Protein AF-A0A327K5U7-F1 (afdb_monomer_lite)

Organism: NCBI:txid29409

Structure (mmCIF, N/CA/C/O backbone):
data_AF-A0A327K5U7-F1
#
_entry.id   AF-A0A327K5U7-F1
#
loop_
_atom_site.group_PDB
_atom_site.id
_atom_site.type_symbol
_atom_site.label_atom_id
_atom_site.label_alt_id
_atom_site.label_comp_id
_atom_site.label_asym_id
_atom_site.label_entity_id
_atom_site.label_seq_id
_atom_site.pdbx_PDB_ins_code
_atom_site.Cartn_x
_atom_site.Cartn_y
_atom_site.Cartn_z
_atom_site.occupancy
_atom_site.B_iso_or_equiv
_atom_site.auth_seq_id
_atom_site.auth_comp_id
_atom_site.auth_asym_id
_atom_site.auth_atom_id
_atom_site.pdbx_PDB_model_num
ATOM 1 N N . MET A 1 1 ? -22.274 -22.347 2.392 1.00 42.06 1 MET A N 1
ATOM 2 C CA . MET A 1 1 ? -20.915 -21.928 1.996 1.00 42.06 1 MET A CA 1
ATOM 3 C C . MET A 1 1 ? -20.717 -20.543 2.572 1.00 42.06 1 MET A C 1
ATOM 5 O O . MET A 1 1 ? -21.199 -19.582 1.986 1.00 42.06 1 MET A O 1
ATOM 9 N N . ASP A 1 2 ? -20.118 -20.451 3.756 1.00 40.19 2 ASP A N 1
ATOM 10 C CA . ASP A 1 2 ? -19.833 -19.165 4.390 1.00 40.19 2 ASP A CA 1
ATOM 11 C C . ASP A 1 2 ? -18.680 -18.494 3.646 1.00 40.19 2 ASP A C 1
ATOM 13 O O . ASP A 1 2 ? -17.503 -18.768 3.877 1.00 40.19 2 ASP A O 1
ATOM 17 N N . ILE A 1 3 ? -19.024 -17.643 2.680 1.00 46.75 3 ILE A N 1
ATOM 18 C CA . ILE A 1 3 ? -18.076 -16.717 2.069 1.00 46.75 3 ILE A CA 1
ATOM 19 C C . ILE A 1 3 ? -17.767 -15.673 3.143 1.00 46.75 3 ILE A C 1
ATOM 21 O O . ILE A 1 3 ? -18.448 -14.657 3.221 1.00 46.75 3 ILE A O 1
ATOM 25 N N . ASN A 1 4 ? -16.768 -15.932 3.986 1.00 48.53 4 ASN A N 1
ATOM 26 C CA . ASN A 1 4 ? -16.303 -14.957 4.965 1.00 48.53 4 ASN A CA 1
ATOM 27 C C . ASN A 1 4 ? -15.531 -13.849 4.219 1.00 48.53 4 ASN A C 1
ATOM 29 O O . ASN A 1 4 ? -14.478 -14.132 3.637 1.00 48.53 4 ASN A O 1
ATOM 33 N N . PRO A 1 5 ? -16.052 -12.615 4.122 1.00 47.62 5 PRO A N 1
ATOM 34 C CA . PRO A 1 5 ? -15.538 -11.629 3.196 1.00 47.62 5 PRO A CA 1
ATOM 35 C C . PRO A 1 5 ? -14.519 -10.717 3.878 1.00 47.62 5 PRO A C 1
ATOM 37 O O . PRO A 1 5 ? -14.592 -9.507 3.707 1.00 47.62 5 PRO A O 1
ATOM 40 N N . ASP A 1 6 ? -13.524 -11.262 4.579 1.00 58.56 6 ASP A N 1
ATOM 41 C CA . ASP A 1 6 ? -12.357 -10.460 4.977 1.00 58.56 6 ASP A CA 1
ATOM 42 C C . ASP A 1 6 ? -11.386 -10.339 3.784 1.00 58.56 6 ASP A C 1
ATOM 44 O O . ASP A 1 6 ? -10.233 -10.770 3.790 1.00 58.56 6 ASP A O 1
ATOM 48 N N . ARG A 1 7 ? -11.921 -9.856 2.652 1.00 77.12 7 ARG A N 1
ATOM 49 C CA . ARG A 1 7 ? -11.234 -9.795 1.356 1.00 77.12 7 ARG A CA 1
ATOM 50 C C . ARG A 1 7 ? -10.339 -8.561 1.309 1.00 77.12 7 ARG A C 1
ATOM 52 O O . ARG A 1 7 ? -10.577 -7.667 0.498 1.00 77.12 7 ARG A O 1
ATOM 59 N N . LEU A 1 8 ? -9.297 -8.542 2.140 1.00 87.69 8 LEU A N 1
ATOM 60 C CA . LEU A 1 8 ? -8.306 -7.461 2.209 1.00 87.69 8 LEU A CA 1
ATOM 61 C C . LEU A 1 8 ? -7.805 -7.041 0.817 1.00 87.69 8 LEU A C 1
ATOM 63 O O . LEU A 1 8 ? -7.721 -5.854 0.524 1.00 87.69 8 LEU A O 1
ATOM 67 N N . GLY A 1 9 ? -7.575 -8.006 -0.081 1.00 89.31 9 GLY A N 1
ATOM 68 C CA . GLY A 1 9 ? -7.188 -7.724 -1.466 1.00 89.31 9 GLY A CA 1
ATOM 69 C C . GLY A 1 9 ? -8.222 -6.905 -2.250 1.00 89.31 9 GLY A C 1
ATOM 70 O O . GLY A 1 9 ? -7.848 -6.000 -2.983 1.00 89.31 9 GLY A O 1
ATOM 71 N N . LYS A 1 10 ? -9.529 -7.145 -2.069 1.00 90.62 10 LYS A N 1
ATOM 72 C CA . LYS A 1 10 ? -10.566 -6.323 -2.720 1.00 90.62 10 LYS A CA 1
ATOM 73 C C . LYS A 1 10 ? -10.598 -4.907 -2.165 1.00 90.62 10 LYS A C 1
ATOM 75 O O . LYS A 1 10 ? -10.733 -3.970 -2.940 1.00 90.62 10 LYS A O 1
ATOM 80 N N . VAL A 1 11 ? -10.470 -4.766 -0.846 1.00 91.88 11 VAL A N 1
ATOM 81 C CA . VAL A 1 11 ? -10.389 -3.454 -0.190 1.00 91.88 11 VAL A CA 1
ATOM 82 C C . VAL A 1 11 ? -9.187 -2.679 -0.730 1.00 91.88 11 VAL A C 1
ATOM 84 O O . VAL A 1 11 ? -9.337 -1.525 -1.115 1.00 91.88 11 VAL A O 1
ATOM 87 N N . ALA A 1 12 ? -8.025 -3.330 -0.840 1.00 92.94 12 ALA A N 1
ATOM 88 C CA . ALA A 1 12 ? -6.811 -2.727 -1.379 1.00 92.94 12 ALA A CA 1
ATOM 89 C C . ALA A 1 12 ? -6.957 -2.303 -2.850 1.00 92.94 12 ALA A C 1
ATOM 91 O O . ALA A 1 12 ? -6.538 -1.206 -3.202 1.00 92.94 12 ALA A O 1
ATOM 92 N N . ILE A 1 13 ? -7.579 -3.129 -3.701 1.00 92.50 13 ILE A N 1
ATOM 93 C CA . ILE A 1 13 ? -7.805 -2.781 -5.113 1.00 92.50 13 ILE A CA 1
ATOM 94 C C . ILE A 1 13 ? -8.774 -1.608 -5.253 1.00 92.50 13 ILE A C 1
ATOM 96 O O . ILE A 1 13 ? -8.481 -0.697 -6.017 1.00 92.50 13 ILE A O 1
ATOM 100 N N . ILE A 1 14 ? -9.890 -1.602 -4.512 1.00 92.75 14 ILE A N 1
ATOM 101 C CA . ILE A 1 14 ? -10.838 -0.476 -4.524 1.00 92.75 14 ILE A CA 1
ATOM 102 C C . ILE A 1 14 ? -10.119 0.806 -4.095 1.00 92.75 14 ILE A C 1
ATOM 104 O O . ILE A 1 14 ? -10.174 1.792 -4.816 1.00 92.75 14 ILE A O 1
ATOM 108 N N . ALA A 1 15 ? -9.365 0.756 -2.993 1.00 92.94 15 ALA A N 1
ATOM 109 C CA . ALA A 1 15 ? -8.570 1.889 -2.528 1.00 92.94 15 ALA A CA 1
ATOM 110 C C . ALA A 1 15 ? -7.562 2.387 -3.579 1.00 92.94 15 ALA A C 1
ATOM 112 O O . ALA A 1 15 ? -7.373 3.589 -3.719 1.00 92.94 15 ALA A O 1
ATOM 113 N N . ALA A 1 16 ? -6.921 1.480 -4.323 1.00 93.06 16 ALA A N 1
ATOM 114 C CA . ALA A 1 16 ? -5.908 1.826 -5.319 1.00 93.06 16 ALA A CA 1
ATOM 115 C C . ALA A 1 16 ? -6.473 2.497 -6.585 1.00 93.06 16 ALA A C 1
ATOM 117 O O . ALA A 1 16 ? -5.728 3.193 -7.272 1.00 93.06 16 ALA A O 1
ATOM 118 N N . ILE A 1 17 ? -7.753 2.278 -6.910 1.00 93.19 17 ILE A N 1
ATOM 119 C CA . ILE A 1 17 ? -8.417 2.870 -8.088 1.00 93.19 17 ILE A CA 1
ATOM 120 C C . ILE A 1 17 ? -9.304 4.075 -7.746 1.00 93.19 17 ILE A C 1
ATOM 122 O O . ILE A 1 17 ? -9.867 4.683 -8.655 1.00 93.19 17 ILE A O 1
ATOM 126 N N . SER A 1 18 ? -9.450 4.399 -6.461 1.00 93.31 18 SER A N 1
ATOM 127 C CA . SER A 1 18 ? -10.263 5.517 -5.986 1.00 93.31 18 SER A CA 1
ATOM 128 C C . SER A 1 18 ? -9.651 6.878 -6.313 1.00 93.31 18 SER A C 1
ATOM 130 O O . SER A 1 18 ? -8.430 7.042 -6.380 1.00 93.31 18 SER A O 1
ATOM 132 N N . SER A 1 19 ? -10.513 7.884 -6.464 1.00 93.50 19 SER A N 1
ATOM 133 C CA . SER A 1 19 ? -10.087 9.285 -6.483 1.00 93.50 19 SER A CA 1
ATOM 134 C C . SER A 1 19 ? -9.606 9.739 -5.099 1.00 93.50 19 SER A C 1
ATOM 136 O O . SER A 1 19 ? -9.834 9.077 -4.085 1.00 93.50 19 SER A O 1
ATOM 138 N N . ARG A 1 20 ? -8.974 10.917 -5.029 1.00 89.19 20 ARG A N 1
ATOM 139 C CA . ARG A 1 20 ? -8.549 11.501 -3.748 1.00 89.19 20 ARG A CA 1
ATOM 140 C C . ARG A 1 20 ? -9.741 11.818 -2.836 1.00 89.19 20 ARG A C 1
ATOM 142 O O . ARG A 1 20 ? -9.638 11.681 -1.621 1.00 89.19 20 ARG A O 1
ATOM 149 N N . GLU A 1 21 ? -10.858 12.256 -3.409 1.00 90.94 21 GLU A N 1
ATOM 150 C CA . GLU A 1 21 ? -12.093 12.529 -2.672 1.00 90.94 21 GLU A CA 1
ATOM 151 C C . GLU A 1 21 ? -12.708 11.233 -2.129 1.00 90.94 21 GLU A C 1
ATOM 153 O O . GLU A 1 21 ? -13.142 11.186 -0.979 1.00 90.94 21 GLU A O 1
ATOM 158 N N . GLU A 1 22 ? -12.710 10.171 -2.938 1.00 93.38 22 GLU A N 1
ATOM 159 C CA . GLU A 1 22 ? -13.211 8.851 -2.545 1.00 93.38 22 GLU A CA 1
ATOM 160 C C . GLU A 1 22 ? -12.330 8.190 -1.480 1.00 93.38 22 GLU A C 1
ATOM 162 O O . GLU A 1 22 ? -12.848 7.556 -0.563 1.00 93.38 22 GLU A O 1
ATOM 167 N N . GLU A 1 23 ? -11.011 8.363 -1.571 1.00 91.19 23 GLU A N 1
ATOM 168 C CA . GLU A 1 23 ? -10.021 7.778 -0.666 1.00 91.19 23 GLU A CA 1
ATOM 169 C C . GLU A 1 23 ? -10.300 8.111 0.805 1.00 91.19 23 GLU A C 1
ATOM 171 O O . GLU A 1 23 ? -10.291 7.215 1.653 1.00 91.19 23 GLU A O 1
ATOM 176 N N . GLU A 1 24 ? -10.572 9.377 1.125 1.00 90.56 24 GLU A N 1
ATOM 177 C CA . GLU A 1 24 ? -10.797 9.794 2.513 1.00 90.56 24 GLU A CA 1
ATOM 178 C C . GLU A 1 24 ? -12.109 9.239 3.073 1.00 90.56 24 GLU A C 1
ATOM 180 O O . GLU A 1 24 ? -12.147 8.724 4.195 1.00 90.56 24 GLU A O 1
ATOM 185 N N . VAL A 1 25 ? -13.174 9.250 2.269 1.00 93.62 25 VAL A N 1
ATOM 186 C CA . VAL A 1 25 ? -14.461 8.639 2.636 1.00 93.62 25 VAL A CA 1
ATOM 187 C C . VAL A 1 25 ? -14.296 7.131 2.838 1.00 93.62 25 VAL A C 1
ATOM 189 O O . VAL A 1 25 ? -14.801 6.564 3.810 1.00 93.62 25 VAL A O 1
ATOM 192 N N . PHE A 1 26 ? -13.547 6.473 1.953 1.00 92.50 26 PHE A N 1
ATOM 193 C CA . PHE A 1 26 ? -13.321 5.036 2.009 1.00 92.50 26 PHE A CA 1
ATOM 194 C C . PHE A 1 26 ? -12.483 4.632 3.226 1.00 92.50 26 PHE A C 1
ATOM 196 O O . PHE A 1 26 ? -12.853 3.699 3.940 1.00 92.50 26 PHE A O 1
ATOM 203 N N . LYS A 1 27 ? -11.405 5.365 3.534 1.00 91.31 27 LYS A N 1
ATOM 204 C CA . LYS A 1 27 ? -10.603 5.163 4.754 1.00 91.31 27 LYS A CA 1
ATOM 205 C C . LYS A 1 27 ? -11.459 5.261 6.014 1.00 91.31 27 LYS A C 1
ATOM 207 O O . LYS A 1 27 ? -11.367 4.387 6.875 1.00 91.31 27 LYS A O 1
ATOM 212 N N . GLN A 1 28 ? -12.310 6.285 6.109 1.00 91.94 28 GLN A N 1
ATOM 213 C CA . GLN A 1 28 ? -13.213 6.468 7.249 1.00 91.94 28 GLN A CA 1
ATOM 214 C C . GLN A 1 28 ? -14.207 5.310 7.372 1.00 91.94 28 GLN A C 1
ATOM 216 O O . GLN A 1 28 ? -14.385 4.762 8.461 1.00 91.94 28 GLN A O 1
ATOM 221 N N . TYR A 1 29 ? -14.807 4.891 6.255 1.00 92.06 29 TYR A N 1
ATOM 222 C CA . TYR A 1 29 ? -15.723 3.755 6.229 1.00 92.06 29 TYR A CA 1
ATOM 223 C C . TYR A 1 29 ? -15.046 2.462 6.703 1.00 92.06 29 TYR A C 1
ATOM 225 O O . TYR A 1 29 ? -15.587 1.762 7.560 1.00 92.06 29 TYR A O 1
ATOM 233 N N . ILE A 1 30 ? -13.851 2.151 6.194 1.00 91.56 30 ILE A N 1
ATOM 234 C CA . ILE A 1 30 ? -13.099 0.945 6.570 1.00 91.56 30 ILE A CA 1
ATOM 235 C C . ILE A 1 30 ? -12.692 0.982 8.045 1.00 91.56 30 ILE A C 1
ATOM 237 O O . ILE A 1 30 ? -12.848 -0.028 8.734 1.00 91.56 30 ILE A O 1
ATOM 241 N N . ALA A 1 31 ? -12.241 2.132 8.551 1.00 90.50 31 ALA A N 1
ATOM 242 C CA . ALA A 1 31 ? -11.878 2.295 9.957 1.00 90.50 31 ALA A CA 1
ATOM 243 C C . ALA A 1 31 ? -13.082 2.140 10.906 1.00 90.50 31 ALA A C 1
ATOM 245 O O . ALA A 1 31 ? -12.927 1.627 12.012 1.00 90.50 31 ALA A O 1
ATOM 246 N N . ALA A 1 32 ? -14.279 2.559 10.482 1.00 91.69 32 ALA A N 1
ATOM 247 C CA . ALA A 1 32 ? -15.502 2.435 11.276 1.00 91.69 32 ALA A CA 1
ATOM 248 C C . ALA A 1 32 ? -16.130 1.031 11.219 1.00 91.69 32 ALA A C 1
ATOM 250 O O . ALA A 1 32 ? -16.786 0.610 12.171 1.00 91.69 32 ALA A O 1
ATOM 251 N N . SER A 1 33 ? -15.960 0.314 10.105 1.00 88.69 33 SER A N 1
ATOM 252 C CA . SER A 1 33 ? -16.639 -0.965 9.846 1.00 88.69 33 SER A CA 1
ATOM 253 C C . SER A 1 33 ? -15.760 -2.199 10.056 1.00 88.69 33 SER A C 1
ATOM 255 O O . SER A 1 33 ? -16.280 -3.313 10.139 1.00 88.69 33 SER A O 1
ATOM 257 N N . THR A 1 34 ? -14.438 -2.035 10.156 1.00 88.69 34 THR A N 1
ATOM 258 C CA . THR A 1 34 ? -13.482 -3.148 10.224 1.00 88.69 34 THR A CA 1
ATOM 259 C C . THR A 1 34 ? -12.335 -2.859 11.197 1.00 88.69 34 THR A C 1
ATOM 261 O O . THR A 1 34 ? -12.210 -1.768 11.742 1.00 88.69 34 THR A O 1
ATOM 264 N N . ARG A 1 35 ? -1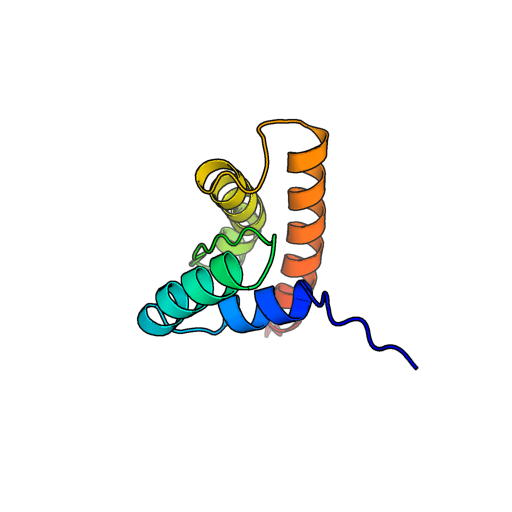1.456 -3.847 11.407 1.00 89.69 35 ARG A N 1
ATOM 265 C CA . ARG A 1 35 ? -10.182 -3.672 12.134 1.00 89.69 35 ARG A CA 1
ATOM 266 C C . ARG A 1 35 ? -8.995 -3.406 11.204 1.00 89.69 35 ARG A C 1
ATOM 268 O O . ARG A 1 35 ? -7.848 -3.445 11.649 1.00 89.69 35 ARG A O 1
ATOM 275 N N . LEU A 1 36 ? -9.254 -3.209 9.914 1.00 91.38 36 LEU A N 1
ATOM 276 C CA . LEU A 1 36 ? -8.208 -3.020 8.922 1.00 91.38 36 LEU A CA 1
ATOM 277 C C . LEU A 1 36 ? -7.600 -1.626 9.059 1.00 91.38 36 LEU A C 1
ATOM 279 O O . LEU A 1 36 ? -8.299 -0.639 9.283 1.00 91.38 36 LEU A O 1
ATOM 283 N N . LYS A 1 37 ? -6.283 -1.553 8.879 1.00 91.62 37 LYS A N 1
ATOM 284 C CA . LYS A 1 37 ? -5.558 -0.294 8.716 1.00 91.62 37 LYS A CA 1
ATOM 285 C C . LYS A 1 37 ? -5.223 -0.125 7.241 1.00 91.62 37 LYS A C 1
ATOM 287 O O . LYS A 1 37 ? -4.757 -1.072 6.609 1.00 91.62 37 LYS A O 1
ATOM 292 N N . LEU A 1 38 ? -5.447 1.071 6.709 1.00 92.38 38 LEU A N 1
ATOM 293 C CA . LEU A 1 38 ? -5.243 1.378 5.297 1.00 92.38 38 LEU A CA 1
ATOM 294 C C . LEU A 1 38 ? -4.275 2.551 5.149 1.00 92.38 38 LEU A C 1
ATOM 296 O O . LEU A 1 38 ? -4.360 3.533 5.882 1.00 92.38 38 LEU A O 1
ATOM 300 N N . GLY A 1 39 ? -3.369 2.441 4.184 1.00 93.06 39 GLY A N 1
ATOM 301 C CA . GLY A 1 39 ? -2.406 3.474 3.824 1.00 93.06 39 GLY A CA 1
ATOM 302 C C . GLY A 1 39 ? -2.248 3.466 2.322 1.00 93.06 39 GLY A C 1
ATOM 303 O O . GLY A 1 39 ? -2.244 2.403 1.700 1.00 93.06 39 GLY A O 1
ATOM 304 N N . ILE A 1 40 ? -2.181 4.660 1.753 1.00 93.19 40 ILE A N 1
ATOM 305 C CA . ILE A 1 40 ? -2.156 4.866 0.312 1.00 93.19 40 ILE A CA 1
ATOM 306 C C . ILE A 1 40 ? -0.966 5.758 -0.001 1.00 93.19 40 ILE A C 1
ATOM 308 O O . ILE A 1 40 ? -0.631 6.679 0.745 1.00 93.19 40 ILE A O 1
ATOM 312 N N . THR A 1 41 ? -0.286 5.431 -1.090 1.00 93.62 41 THR A N 1
ATOM 313 C CA . THR A 1 41 ? 0.837 6.201 -1.606 1.00 93.62 41 THR A CA 1
ATOM 314 C C . THR A 1 41 ? 0.823 6.154 -3.121 1.00 93.62 41 THR A C 1
ATOM 316 O O . THR A 1 41 ? 0.268 5.235 -3.721 1.00 93.62 41 THR A O 1
ATOM 319 N N . PHE A 1 42 ? 1.464 7.141 -3.730 1.00 91.62 42 PHE A N 1
ATOM 320 C CA . PHE A 1 42 ? 1.577 7.262 -5.172 1.00 91.62 42 PHE A CA 1
ATOM 321 C C . PHE A 1 42 ? 3.036 7.079 -5.575 1.00 91.62 42 PHE A C 1
ATOM 323 O O . PHE A 1 42 ? 3.945 7.644 -4.966 1.00 91.62 42 PHE A O 1
ATOM 330 N N . VAL A 1 43 ? 3.255 6.285 -6.620 1.00 91.19 43 VAL A N 1
ATOM 331 C CA . VAL A 1 43 ? 4.571 6.082 -7.229 1.00 91.19 43 VAL A CA 1
ATOM 332 C C . VAL A 1 43 ? 4.455 6.454 -8.699 1.00 91.19 43 VAL A C 1
ATOM 334 O O . VAL A 1 43 ? 3.602 5.931 -9.409 1.00 91.19 43 VAL A O 1
ATOM 337 N N . SER A 1 44 ? 5.309 7.363 -9.155 1.00 89.75 44 SER A N 1
ATOM 338 C CA . SER A 1 44 ? 5.319 7.866 -10.529 1.00 89.75 44 SER A CA 1
ATOM 339 C C . SER A 1 44 ? 6.747 7.963 -11.050 1.00 89.75 44 SER A C 1
ATOM 341 O O . SER A 1 44 ? 7.664 8.253 -10.284 1.00 89.75 44 SER A O 1
ATOM 343 N N . GLY A 1 45 ? 6.932 7.779 -12.353 1.00 89.69 45 GLY A N 1
ATOM 344 C CA . GLY A 1 45 ? 8.229 7.892 -13.016 1.00 89.69 45 GLY A CA 1
ATOM 345 C C . GLY A 1 45 ? 8.312 6.986 -14.238 1.00 89.69 45 GLY A C 1
ATOM 346 O O . GLY A 1 45 ? 7.331 6.349 -14.622 1.00 89.69 45 GLY A O 1
ATOM 347 N N . ILE A 1 46 ? 9.498 6.900 -14.837 1.00 89.19 46 ILE A N 1
ATOM 348 C CA . ILE A 1 46 ? 9.769 5.914 -15.890 1.00 89.19 46 ILE A CA 1
ATOM 349 C C . ILE A 1 46 ? 9.863 4.504 -15.294 1.00 89.19 46 ILE A C 1
ATOM 351 O O . ILE A 1 46 ? 10.154 4.339 -14.108 1.00 89.19 46 ILE A O 1
ATOM 355 N N . ARG A 1 47 ? 9.671 3.468 -16.124 1.00 85.56 47 ARG A N 1
ATOM 356 C CA . ARG A 1 47 ? 9.628 2.057 -15.686 1.00 85.56 47 ARG A CA 1
ATOM 357 C C . ARG A 1 47 ? 10.779 1.679 -14.753 1.00 85.56 47 ARG A C 1
ATOM 359 O O . ARG A 1 47 ? 10.552 1.060 -13.716 1.00 85.56 47 ARG A O 1
ATOM 366 N N 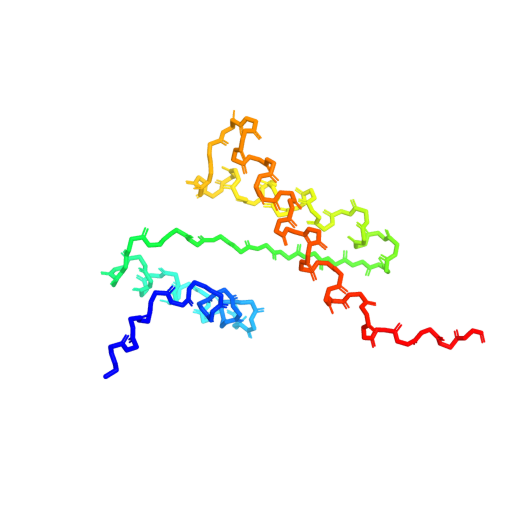. THR A 1 48 ? 12.010 2.049 -15.103 1.00 88.44 48 THR A N 1
ATOM 367 C CA . THR A 1 48 ? 13.203 1.731 -14.304 1.00 88.44 48 THR A CA 1
ATOM 368 C C . THR A 1 48 ? 13.173 2.375 -12.924 1.00 88.44 48 THR A C 1
ATOM 370 O O . THR A 1 48 ? 13.613 1.756 -11.957 1.00 88.44 48 THR A O 1
ATOM 373 N N . ASP A 1 49 ? 12.636 3.586 -12.820 1.00 90.12 49 ASP A N 1
ATOM 374 C CA . ASP A 1 49 ? 12.594 4.346 -11.572 1.00 90.12 49 ASP A CA 1
ATOM 375 C C . ASP A 1 49 ? 11.462 3.849 -10.680 1.00 90.12 49 ASP A C 1
ATOM 377 O O . ASP A 1 49 ? 11.676 3.610 -9.489 1.00 90.12 49 ASP A O 1
ATOM 381 N N . VAL A 1 50 ? 10.291 3.583 -11.268 1.00 90.25 50 VAL A N 1
ATOM 382 C CA . VAL A 1 50 ? 9.168 2.940 -10.575 1.00 90.25 50 VAL A CA 1
ATOM 383 C C . VAL A 1 50 ? 9.612 1.588 -10.021 1.00 90.25 50 VAL A C 1
ATOM 385 O O . VAL A 1 50 ? 9.492 1.361 -8.825 1.00 90.25 50 VAL A O 1
ATOM 388 N N . THR A 1 51 ? 10.233 0.729 -10.835 1.00 89.81 51 THR A N 1
ATOM 389 C CA . THR A 1 51 ? 10.692 -0.609 -10.404 1.00 89.81 51 THR A CA 1
ATOM 390 C C . THR A 1 51 ? 11.654 -0.534 -9.211 1.00 89.81 51 THR A C 1
ATOM 392 O O . THR A 1 51 ? 11.543 -1.320 -8.273 1.00 89.81 51 THR A O 1
ATOM 395 N N . LYS A 1 52 ? 12.584 0.433 -9.208 1.00 90.12 52 LYS A N 1
ATOM 396 C CA . LYS A 1 52 ? 13.554 0.619 -8.114 1.00 90.12 52 LYS A CA 1
ATOM 397 C C . LYS A 1 52 ? 12.921 1.154 -6.830 1.00 90.12 52 LYS A C 1
ATOM 399 O O . LYS A 1 52 ? 13.409 0.858 -5.742 1.00 90.12 52 LYS A O 1
ATOM 404 N N . THR A 1 53 ? 11.884 1.980 -6.944 1.00 94.25 53 THR A N 1
ATOM 405 C CA . THR A 1 53 ? 11.317 2.719 -5.804 1.00 94.25 53 THR A CA 1
ATOM 406 C C . THR A 1 53 ? 10.038 2.104 -5.250 1.00 94.25 53 THR A C 1
ATOM 408 O O . THR A 1 53 ? 9.756 2.308 -4.075 1.00 94.25 53 THR A O 1
ATOM 411 N N . PHE A 1 54 ? 9.311 1.298 -6.028 1.00 94.69 54 PHE A N 1
ATOM 412 C CA . PHE A 1 54 ? 7.979 0.780 -5.699 1.00 94.69 54 PHE A CA 1
ATOM 413 C C . PHE A 1 54 ? 7.894 0.159 -4.300 1.00 94.69 54 PHE A C 1
ATOM 415 O O . PHE A 1 54 ? 7.150 0.631 -3.442 1.00 94.69 54 PHE A O 1
ATOM 422 N N . VAL A 1 55 ? 8.717 -0.859 -4.034 1.00 96.38 55 VAL A N 1
ATOM 423 C CA . VAL A 1 55 ? 8.709 -1.569 -2.745 1.00 96.38 55 VAL A CA 1
ATOM 424 C C . VAL A 1 55 ? 9.149 -0.654 -1.602 1.00 96.38 55 VAL A C 1
ATOM 426 O O . VAL A 1 55 ? 8.562 -0.681 -0.522 1.00 96.38 55 VAL A O 1
ATOM 429 N N . LYS A 1 56 ? 10.147 0.205 -1.841 1.00 96.44 56 LYS A N 1
ATOM 430 C CA . LYS A 1 56 ? 10.620 1.171 -0.842 1.00 96.44 56 LYS A CA 1
ATOM 431 C C . LYS A 1 56 ? 9.510 2.152 -0.455 1.00 96.44 56 LYS A C 1
ATOM 433 O O . LYS A 1 56 ? 9.339 2.431 0.729 1.00 96.44 56 LYS A O 1
ATOM 438 N N . SER A 1 57 ? 8.746 2.639 -1.430 1.00 97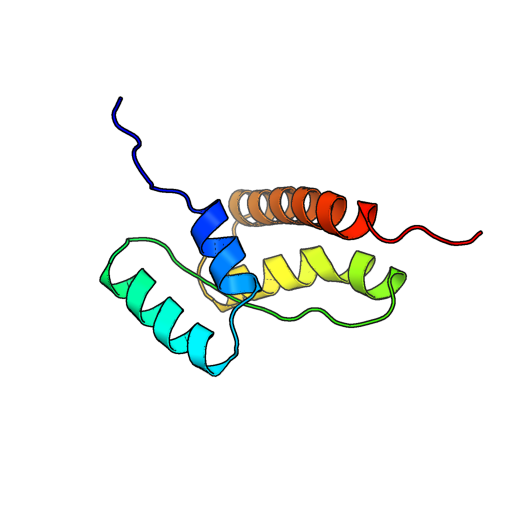.38 57 SER A N 1
ATOM 439 C CA . SER A 1 57 ? 7.611 3.537 -1.213 1.00 97.38 57 SER A CA 1
ATOM 440 C C . SER A 1 57 ? 6.481 2.859 -0.439 1.00 97.38 57 SER A C 1
ATOM 442 O O . SER A 1 57 ? 5.913 3.481 0.457 1.00 97.38 57 SER A O 1
ATOM 444 N N . LEU A 1 58 ? 6.196 1.579 -0.713 1.00 97.00 58 LEU A N 1
ATOM 445 C CA . LEU A 1 58 ? 5.216 0.800 0.054 1.00 97.00 58 LEU A CA 1
ATOM 446 C C . LEU A 1 58 ? 5.633 0.627 1.517 1.00 97.00 58 LEU A C 1
ATOM 448 O O . LEU A 1 58 ? 4.836 0.893 2.414 1.00 97.00 58 LEU A O 1
ATOM 452 N N . VAL A 1 59 ? 6.887 0.242 1.773 1.00 97.94 59 VAL A N 1
ATOM 453 C CA . VAL A 1 59 ? 7.411 0.103 3.143 1.00 97.94 59 VAL A CA 1
ATOM 454 C C . VAL A 1 59 ? 7.363 1.442 3.881 1.00 97.94 59 VAL A C 1
ATOM 456 O O . VAL A 1 59 ? 6.903 1.498 5.020 1.00 97.94 59 VAL A O 1
ATOM 459 N N . ALA A 1 60 ? 7.790 2.530 3.231 1.00 98.06 60 ALA A N 1
ATOM 460 C CA . ALA A 1 60 ? 7.745 3.866 3.817 1.00 98.06 60 ALA A CA 1
ATOM 461 C C . ALA A 1 60 ? 6.311 4.285 4.175 1.00 98.06 60 ALA A C 1
ATOM 463 O O . ALA A 1 60 ? 6.071 4.728 5.296 1.00 98.06 60 ALA A O 1
ATOM 464 N N . CYS A 1 61 ? 5.355 4.083 3.263 1.00 97.62 61 CYS A N 1
ATOM 465 C CA . CYS A 1 61 ? 3.941 4.369 3.496 1.00 97.62 61 CYS A CA 1
ATOM 466 C C . CYS A 1 61 ? 3.379 3.550 4.667 1.00 97.62 61 CYS A C 1
ATOM 468 O O . CYS A 1 61 ? 2.732 4.110 5.553 1.00 97.62 61 CYS A O 1
ATOM 470 N N . ALA A 1 62 ? 3.663 2.246 4.710 1.00 97.62 62 ALA A N 1
ATOM 471 C CA . ALA A 1 62 ? 3.160 1.358 5.751 1.00 97.62 62 ALA A CA 1
ATOM 472 C C . ALA A 1 62 ? 3.697 1.725 7.148 1.00 97.62 62 ALA A C 1
ATOM 474 O O . ALA A 1 62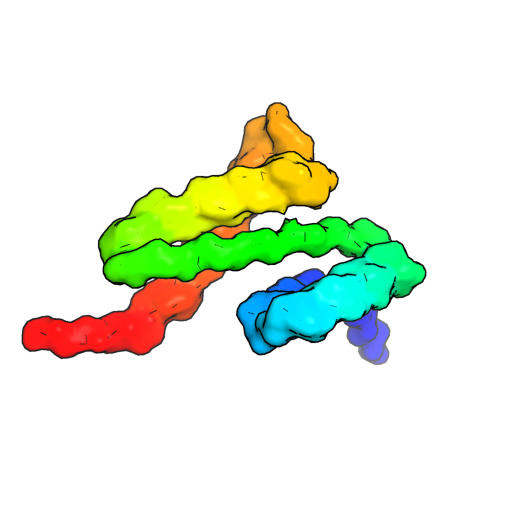 ? 2.947 1.671 8.125 1.00 97.62 62 ALA A O 1
ATOM 475 N N . LEU A 1 63 ? 4.966 2.144 7.236 1.00 98.06 63 LEU A N 1
ATOM 476 C CA . LEU A 1 63 ? 5.584 2.630 8.474 1.00 98.06 63 LEU A CA 1
ATOM 477 C C . LEU A 1 63 ? 5.022 3.993 8.903 1.00 98.06 63 LEU A C 1
ATOM 479 O O . LEU A 1 63 ? 4.632 4.156 10.057 1.00 98.06 63 LEU A O 1
ATOM 483 N N . GLN A 1 64 ? 4.955 4.962 7.984 1.00 97.19 64 GLN A N 1
ATOM 484 C CA . GLN A 1 64 ? 4.455 6.316 8.267 1.00 97.19 64 GLN A CA 1
ATOM 485 C C . GLN A 1 64 ? 2.970 6.324 8.640 1.00 97.19 64 GLN A C 1
ATOM 487 O O . GLN A 1 64 ? 2.549 7.124 9.466 1.00 97.19 64 GLN A O 1
ATOM 492 N N . SER A 1 65 ? 2.190 5.405 8.068 1.00 95.00 65 SER A N 1
ATOM 493 C CA . SER A 1 65 ? 0.762 5.245 8.365 1.00 95.00 65 SER A CA 1
ATOM 494 C C . SER A 1 65 ? 0.500 4.348 9.583 1.00 95.00 65 SER A C 1
ATOM 496 O O . SER A 1 65 ? -0.652 4.038 9.874 1.00 95.00 65 SER A O 1
ATOM 498 N N . HIS A 1 66 ? 1.546 3.884 10.280 1.00 95.62 66 HIS A N 1
ATOM 499 C CA . HIS A 1 66 ? 1.449 3.001 11.453 1.00 95.62 66 HIS A CA 1
ATOM 500 C C . HIS A 1 66 ? 0.629 1.715 11.215 1.00 95.62 66 HIS A C 1
ATOM 502 O O . HIS A 1 66 ? -0.022 1.176 12.124 1.00 95.62 66 HIS A O 1
ATOM 508 N N . ILE A 1 67 ? 0.657 1.216 9.975 1.00 95.69 67 ILE A N 1
ATOM 509 C CA . ILE A 1 67 ? 0.054 -0.067 9.591 1.00 95.69 67 ILE A CA 1
ATOM 510 C C . ILE A 1 67 ? 0.924 -1.197 10.116 1.00 95.69 67 ILE A C 1
ATOM 512 O O . ILE A 1 67 ? 0.405 -2.136 10.716 1.00 95.69 67 ILE A O 1
ATOM 516 N N . ILE A 1 68 ? 2.236 -1.042 9.936 1.00 97.31 68 ILE A N 1
ATOM 517 C CA . ILE A 1 68 ? 3.265 -1.926 10.470 1.00 97.31 68 ILE A CA 1
ATOM 518 C C . ILE A 1 68 ? 4.166 -1.177 11.451 1.00 97.31 68 ILE A C 1
ATOM 520 O O . ILE A 1 68 ? 4.269 0.053 11.431 1.00 97.31 68 ILE A O 1
ATOM 524 N N . HIS A 1 69 ? 4.862 -1.936 12.281 1.00 97.69 69 HIS A N 1
ATOM 525 C CA . HIS A 1 69 ? 5.916 -1.466 13.160 1.00 97.69 69 HIS A CA 1
ATOM 526 C C . HIS A 1 69 ? 7.275 -1.577 12.472 1.00 97.69 69 HIS A C 1
ATOM 528 O O . HIS A 1 69 ? 7.472 -2.350 11.531 1.00 97.69 69 HIS A O 1
ATOM 534 N N . HIS A 1 70 ? 8.253 -0.833 12.987 1.00 96.69 70 HIS A N 1
ATOM 535 C CA . HIS A 1 70 ? 9.635 -0.894 12.519 1.00 96.69 70 HIS A CA 1
ATOM 536 C C . HIS A 1 70 ? 10.341 -2.168 13.027 1.00 96.69 70 HIS A C 1
ATOM 538 O O . HIS A 1 70 ? 11.303 -2.121 13.795 1.00 96.69 70 HIS A O 1
ATOM 544 N N . HIS A 1 71 ? 9.821 -3.322 12.615 1.00 97.69 71 HIS A N 1
ATOM 545 C CA . HIS A 1 71 ? 10.271 -4.651 12.993 1.00 97.69 71 HIS A CA 1
ATOM 546 C C . HIS A 1 71 ? 10.569 -5.480 11.740 1.00 97.69 71 HIS A C 1
ATOM 548 O O . HIS A 1 71 ? 9.789 -5.482 10.786 1.00 97.69 71 HIS A O 1
ATOM 554 N N . HIS A 1 72 ? 11.684 -6.214 11.750 1.00 95.62 72 HIS A N 1
ATOM 555 C CA . HIS A 1 72 ? 12.205 -6.919 10.574 1.00 95.62 72 HIS A CA 1
ATOM 556 C C . HIS A 1 72 ? 11.167 -7.836 9.912 1.00 95.62 72 HIS A C 1
ATOM 558 O O . HIS A 1 72 ? 1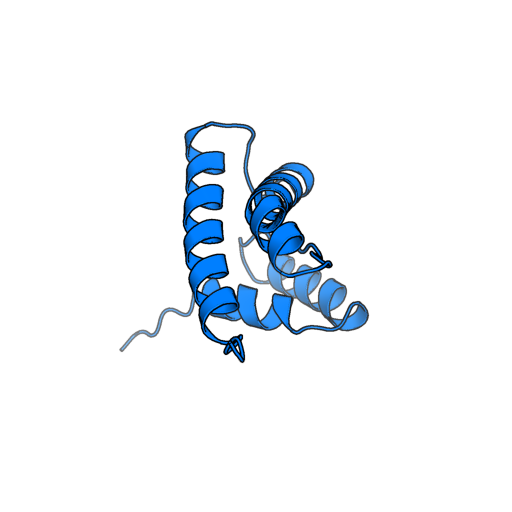1.014 -7.795 8.695 1.00 95.62 72 HIS A O 1
ATOM 564 N N . ASN A 1 73 ? 10.404 -8.601 10.701 1.00 97.62 73 ASN A N 1
ATOM 565 C CA . ASN A 1 73 ? 9.409 -9.535 10.160 1.00 97.62 73 ASN A CA 1
ATOM 566 C C . ASN A 1 73 ? 8.252 -8.821 9.442 1.00 97.62 73 ASN A C 1
ATOM 568 O O . ASN A 1 73 ? 7.786 -9.302 8.413 1.00 97.62 73 ASN A O 1
ATOM 572 N N . GLU A 1 74 ? 7.800 -7.675 9.958 1.00 98.06 74 GLU A N 1
ATOM 573 C CA . GLU A 1 74 ? 6.682 -6.933 9.362 1.00 98.06 74 GLU A CA 1
ATOM 574 C C . GLU A 1 74 ? 7.125 -6.193 8.096 1.00 98.06 74 GLU A C 1
ATOM 576 O O . GLU A 1 74 ? 6.443 -6.234 7.073 1.00 98.06 74 GLU A O 1
ATOM 581 N N . ILE A 1 75 ? 8.319 -5.594 8.127 1.00 98.19 75 ILE A N 1
ATOM 582 C CA . ILE A 1 75 ? 8.926 -4.964 6.950 1.00 98.19 75 ILE A CA 1
ATOM 583 C C . ILE A 1 75 ? 9.133 -6.005 5.841 1.00 98.19 75 ILE A C 1
ATOM 585 O O . ILE A 1 75 ? 8.784 -5.753 4.690 1.00 98.19 75 ILE A O 1
ATOM 589 N N . HIS A 1 76 ? 9.652 -7.189 6.177 1.00 97.88 76 HIS A N 1
ATOM 590 C CA . HIS A 1 76 ? 9.882 -8.264 5.212 1.00 97.88 76 HIS A CA 1
ATOM 591 C C . HIS A 1 76 ? 8.579 -8.771 4.577 1.00 97.88 76 HIS A C 1
ATOM 593 O O . HIS A 1 76 ? 8.538 -9.019 3.371 1.00 97.88 76 HIS A O 1
ATOM 599 N N . ALA A 1 77 ? 7.495 -8.853 5.357 1.00 97.81 77 ALA A N 1
ATOM 600 C CA . ALA A 1 77 ? 6.173 -9.193 4.837 1.00 97.81 77 ALA A CA 1
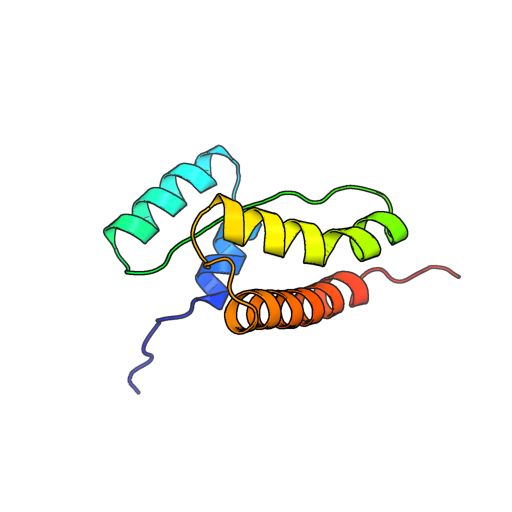ATOM 601 C C . ALA A 1 77 ? 5.693 -8.175 3.785 1.00 97.81 77 ALA A C 1
ATOM 603 O O . ALA A 1 77 ? 5.253 -8.571 2.704 1.00 97.81 77 ALA A O 1
ATOM 604 N N . VAL A 1 78 ? 5.849 -6.870 4.049 1.00 97.50 78 VAL A N 1
ATOM 605 C CA . VAL A 1 78 ? 5.497 -5.815 3.080 1.00 97.50 78 VAL A CA 1
ATOM 606 C C . VAL A 1 78 ? 6.402 -5.853 1.849 1.00 97.50 78 VAL A C 1
ATOM 608 O O . VAL A 1 78 ? 5.914 -5.672 0.735 1.00 97.50 78 VAL A O 1
ATOM 611 N N . ILE A 1 79 ? 7.698 -6.135 2.018 1.00 97.81 79 ILE A N 1
ATOM 612 C CA . ILE A 1 79 ? 8.632 -6.288 0.894 1.00 97.81 79 ILE A CA 1
ATOM 613 C C . ILE A 1 79 ? 8.159 -7.395 -0.052 1.00 97.81 79 ILE A C 1
ATOM 615 O O . ILE A 1 79 ? 8.061 -7.161 -1.256 1.00 97.81 79 ILE A O 1
ATOM 619 N N . HIS A 1 80 ? 7.825 -8.577 0.469 1.00 97.88 80 HIS A N 1
ATOM 620 C CA . HIS A 1 80 ? 7.373 -9.690 -0.365 1.00 97.88 80 HIS A CA 1
ATOM 621 C C . HIS A 1 80 ? 6.034 -9.422 -1.051 1.00 97.88 80 HIS A C 1
ATOM 623 O O . HIS A 1 80 ? 5.933 -9.638 -2.258 1.00 97.88 80 HIS A O 1
ATOM 629 N N . ALA A 1 81 ? 5.050 -8.882 -0.326 1.00 95.75 81 ALA A N 1
ATOM 630 C CA . ALA A 1 81 ? 3.770 -8.493 -0.918 1.00 95.75 81 ALA A CA 1
ATOM 631 C C . ALA A 1 81 ? 3.950 -7.421 -2.011 1.00 95.75 81 ALA A C 1
ATOM 633 O O . ALA A 1 81 ? 3.324 -7.477 -3.069 1.00 95.75 81 ALA A O 1
ATOM 634 N N . GLY A 1 82 ? 4.856 -6.463 -1.789 1.00 95.31 82 GLY A N 1
ATOM 635 C CA . GLY A 1 82 ? 5.201 -5.431 -2.762 1.00 95.31 82 GLY A CA 1
ATOM 636 C C . GLY A 1 82 ? 5.882 -5.985 -4.014 1.00 95.31 82 GLY A C 1
ATOM 637 O O . GLY A 1 82 ? 5.558 -5.552 -5.116 1.00 95.31 82 GLY A O 1
ATOM 638 N N . LEU A 1 83 ? 6.794 -6.952 -3.871 1.00 95.12 83 LEU A N 1
ATOM 639 C CA . LEU A 1 83 ? 7.449 -7.620 -5.003 1.00 95.12 83 LEU A CA 1
ATOM 640 C C . LEU A 1 83 ? 6.462 -8.454 -5.832 1.00 95.12 83 LEU A C 1
ATOM 642 O O . LEU A 1 83 ? 6.534 -8.438 -7.061 1.00 95.12 83 LEU A O 1
ATOM 646 N N . GLU A 1 84 ? 5.529 -9.151 -5.180 1.00 94.06 84 GLU A N 1
ATOM 647 C CA . GLU A 1 84 ? 4.452 -9.883 -5.855 1.00 94.06 84 GLU A CA 1
ATOM 648 C C . GLU A 1 84 ? 3.540 -8.930 -6.643 1.00 94.06 84 GLU A C 1
ATOM 650 O O . GLU A 1 84 ? 3.295 -9.146 -7.831 1.00 94.06 84 GLU A O 1
ATOM 655 N N . CYS A 1 85 ? 3.121 -7.825 -6.018 1.00 93.44 85 CYS A N 1
ATOM 656 C CA . CYS A 1 85 ? 2.328 -6.782 -6.666 1.00 93.44 85 CYS A CA 1
ATOM 657 C C . CYS A 1 85 ? 3.064 -6.164 -7.866 1.00 93.44 85 CYS A C 1
ATOM 659 O O . CYS A 1 85 ? 2.512 -6.078 -8.964 1.00 93.44 85 CYS A O 1
ATOM 661 N N . LEU A 1 86 ? 4.343 -5.808 -7.697 1.00 92.06 86 LEU A N 1
ATOM 662 C CA . LEU A 1 86 ? 5.163 -5.233 -8.764 1.00 92.06 86 LEU A CA 1
ATOM 663 C C . LEU A 1 86 ? 5.271 -6.170 -9.968 1.00 92.06 86 LEU A C 1
ATOM 665 O O . LEU A 1 86 ? 5.231 -5.701 -11.105 1.00 92.06 86 LEU A O 1
ATOM 669 N N . LYS A 1 87 ? 5.385 -7.482 -9.738 1.00 90.62 87 LYS A N 1
ATOM 670 C CA . LYS A 1 87 ? 5.403 -8.473 -10.817 1.00 90.62 87 LYS A CA 1
ATOM 671 C C . LYS A 1 87 ? 4.108 -8.435 -11.632 1.00 90.62 87 LYS A C 1
ATOM 673 O O . LYS A 1 87 ? 4.196 -8.460 -12.853 1.00 90.62 87 LYS A O 1
ATOM 678 N N . GLY A 1 88 ? 2.951 -8.326 -10.973 1.00 88.50 88 GLY A N 1
ATOM 679 C CA . GLY A 1 88 ? 1.649 -8.209 -11.640 1.00 88.50 88 GLY A CA 1
ATOM 680 C C . GLY A 1 88 ? 1.483 -6.909 -12.432 1.00 88.50 88 GLY A C 1
ATOM 681 O O . GLY A 1 88 ? 0.969 -6.930 -13.542 1.00 88.50 88 GLY A O 1
ATOM 682 N N . VAL A 1 89 ? 1.977 -5.784 -11.907 1.00 84.44 89 VAL A N 1
ATOM 683 C CA . VAL A 1 89 ? 1.911 -4.483 -12.602 1.00 84.44 89 VAL A CA 1
ATOM 684 C C . VAL A 1 89 ? 2.906 -4.406 -13.768 1.00 84.44 89 VAL A C 1
ATOM 686 O O . VAL A 1 89 ? 2.634 -3.779 -14.788 1.00 84.44 89 VAL A O 1
ATOM 689 N N . SER A 1 90 ? 4.072 -5.045 -13.640 1.00 79.50 90 SER A N 1
ATOM 690 C CA . SER A 1 90 ? 5.140 -4.969 -14.646 1.00 79.50 90 SER A CA 1
ATOM 691 C C . SER A 1 90 ? 4.924 -5.901 -15.842 1.00 79.50 90 SER A C 1
ATOM 693 O O . SER A 1 90 ? 5.536 -5.676 -16.884 1.00 79.50 90 SER A O 1
ATOM 695 N N . SER A 1 91 ? 4.095 -6.945 -15.712 1.00 66.44 91 SER A N 1
ATOM 696 C CA . SER A 1 91 ? 3.872 -7.938 -16.771 1.00 66.44 91 SER A CA 1
ATOM 697 C C . SER A 1 91 ? 3.012 -7.453 -17.945 1.00 66.44 91 SER A C 1
ATOM 699 O O . SER A 1 91 ? 3.050 -8.097 -18.988 1.00 66.44 91 SER A O 1
ATOM 701 N N . ASP A 1 92 ? 2.294 -6.331 -17.812 1.00 56.06 92 ASP A N 1
ATOM 702 C CA . ASP A 1 92 ? 1.366 -5.820 -18.842 1.00 56.06 92 ASP A CA 1
ATOM 703 C C . ASP A 1 92 ? 1.945 -4.722 -19.753 1.00 56.06 92 ASP A C 1
ATOM 705 O O . ASP A 1 92 ? 1.321 -4.337 -20.742 1.00 56.06 92 ASP A O 1
ATOM 709 N N . VAL A 1 93 ? 3.155 -4.221 -19.485 1.00 52.25 93 VAL A N 1
ATOM 710 C CA . VAL A 1 93 ? 3.817 -3.278 -20.401 1.00 52.25 93 VAL A CA 1
ATOM 711 C C . VAL A 1 93 ? 4.608 -4.083 -21.428 1.00 52.25 93 VAL A C 1
ATOM 713 O O . VAL A 1 93 ? 5.805 -4.318 -21.253 1.00 52.25 93 VAL A O 1
ATOM 716 N N . ALA A 1 94 ? 3.931 -4.529 -22.492 1.00 47.44 94 ALA A N 1
ATOM 717 C CA . ALA A 1 94 ? 4.589 -5.062 -23.680 1.00 47.44 94 ALA A CA 1
ATOM 718 C C . ALA A 1 94 ? 5.624 -4.036 -24.163 1.00 47.44 94 ALA A C 1
ATOM 720 O O . ALA A 1 94 ? 5.285 -2.934 -24.590 1.00 47.44 94 ALA A O 1
ATOM 721 N N . ALA A 1 95 ? 6.903 -4.373 -24.027 1.00 50.75 95 ALA A N 1
ATOM 722 C CA . ALA A 1 95 ? 7.955 -3.610 -24.663 1.00 50.75 95 ALA A CA 1
ATOM 723 C C . ALA A 1 95 ? 7.904 -3.944 -26.155 1.00 50.75 95 ALA A C 1
ATOM 725 O O . ALA A 1 95 ? 8.229 -5.068 -26.542 1.00 50.75 95 ALA A O 1
ATOM 726 N N . GLU A 1 96 ? 7.515 -2.982 -26.990 1.00 46.97 96 GLU A N 1
ATOM 727 C CA . GLU A 1 96 ? 8.058 -2.968 -28.345 1.00 46.97 96 GLU A CA 1
ATOM 728 C C . GLU A 1 96 ? 9.584 -2.927 -28.191 1.00 46.97 96 GLU A C 1
ATOM 730 O O . GLU A 1 96 ? 10.133 -2.063 -27.497 1.00 46.97 96 GLU A O 1
ATOM 735 N N . SER A 1 97 ? 10.223 -3.982 -28.698 1.00 42.81 97 SER A N 1
ATOM 736 C CA . SER A 1 97 ? 11.678 -4.131 -28.759 1.00 42.81 97 SER A CA 1
ATOM 737 C C . SER A 1 97 ? 12.236 -3.312 -29.910 1.00 42.81 97 SER A C 1
ATOM 739 O O . SER A 1 97 ? 11.550 -3.257 -30.955 1.00 42.81 97 SER A O 1
#

Foldseek 3Di:
DPPPPPVVVVLQVCLQPDDPVVNVVSQVVCVVPHPAQDWDDDADDPPVRCLVCQLVRQLVRCPVSVVDDPDPVRSVVSSVVSVVVNVVVVVPPPDPD

InterPro domains:
  IPR015111 Hut operon regulatory protein HutP [PF09021] (8-94)
  IPR036482 Hut operon regulatory protein HutP superfamily [G3DSA:3.40.1510.10] (3-97)
  IPR036482 Hut operon regulatory protein HutP superfamily [SSF111064] (6-95)

pLDDT: mean 87.13, std 15.39, range [40.19, 98.19]

Sequence (97 aa):
MDINPDRLGKVAIIAAISSREEEEVFKQYIAASTRLKLGITFVSGIRTDVTKTFVKSLVACALQSHIIHHHHNEIHAVIHAGLECLKGVSSDVAAES

Secondary structure (DSSP, 8-state):
-------HHHHHHHHHH--HHHHHHHHHHHHHH-S---------S-HHHHHHHHHHHHHHHHHHTTSS-S-HHHHHHHHHHHHHHHHHHHTT-----

Radius of gyration: 15.05 Å; chains: 1; bounding box: 34×34×42 Å